Protein AF-A0ABD6B971-F1 (afdb_monomer)

Organism: NCBI:txid1220023

InterPro domains:
  IPR008205 Geranylgeranylglyceryl phosphate synthase/Heptaprenylglyceryl phosphate synthase [PF01884] (30-123)
  IPR038597 GGGP/HepGP synthase superfamily [G3DSA:3.20.20.390] (26-144)
  IPR039074 GGGP/HepGP synthase group I [PTHR40029] (29-134)

Secondary structure (DSSP, 8-state):
-HHHHHHHHHHHHHHHHHHHHHH----PPP--S-EEEE--STTSPPPTTHHHHHTTSSEEEE--SSS--HHHHHHHHHHHTT--S-EEE--SSGGG--HHHHHH-SEE-----TTS-HIIIIIHHHHHHHHIIIIIHHHHHHHH-TTS-HHHHHHHHH-

Foldseek 3Di:
DVVVVVVVVVVVVVVVVVVVVVVPPPADDPDFPFEAEDELPPVGDQDVVNLVVLQPGQAYEYEDDDPQALVSLLVVLVVCVVHPRAYEYEYPALRVDDPNNVVRHPYYDYDADPVDDPCSHPVRVVVNVVCQLPPVQLVVLCVVPVVDDPVVSNVRSND

Nearest PDB structures (foldseek):
  3w00-assembly1_A  TM=8.323E-01  e=2.918E-05  Bacillus subtilis subsp. subtilis str. 168
  8ruw-assembly2_A  TM=7.693E-01  e=1.958E-05  Archaeoglobus fulgidus DSM 4304
  3w02-assembly1_B  TM=8.444E-01  e=3.901E-04  Staphylococcus aureus subsp. aureus Mu3
  8ruw-assembly1_B  TM=7.619E-01  e=1.260E-04  Archaeoglobus fulgidus DSM 4304
  6evs-assembly1_A  TM=5.570E-01  e=4.795E-01  Peribacillus psychrosaccharolyticus

Mean predicted aligned error: 8.99 Å

Structure (mmCIF, N/CA/C/O backbone):
data_AF-A0ABD6B971-F1
#
_entry.id   AF-A0ABD6B971-F1
#
loop_
_atom_site.group_PDB
_atom_site.id
_atom_site.type_symbol
_atom_site.label_atom_id
_atom_site.label_alt_id
_atom_site.label_comp_id
_atom_site.label_asym_id
_atom_site.label_entity_id
_atom_site.label_seq_id
_atom_site.pdbx_PDB_ins_code
_atom_site.Cartn_x
_atom_site.Cartn_y
_atom_site.Cartn_z
_atom_site.occupancy
_atom_site.B_iso_or_equiv
_atom_site.auth_seq_id
_atom_site.auth_comp_id
_atom_site.auth_asym_id
_atom_site.auth_atom_id
_atom_site.pdbx_PDB_model_num
ATOM 1 N N . MET A 1 1 ? -4.760 -20.692 45.580 1.00 53.16 1 MET A N 1
ATOM 2 C CA . MET A 1 1 ? -5.750 -21.409 44.743 1.00 53.16 1 MET A CA 1
ATOM 3 C C . MET A 1 1 ? -6.494 -20.505 43.750 1.00 53.16 1 MET A C 1
ATOM 5 O O . MET A 1 1 ? -6.529 -20.851 42.584 1.00 53.16 1 MET A O 1
ATOM 9 N N . ARG A 1 2 ? -7.037 -19.333 44.134 1.00 51.41 2 ARG A N 1
ATOM 10 C CA . ARG A 1 2 ? -7.815 -18.462 43.212 1.00 51.41 2 ARG A CA 1
ATOM 11 C C . ARG A 1 2 ? -7.014 -17.756 42.097 1.00 51.41 2 ARG A C 1
ATOM 13 O O . ARG A 1 2 ? -7.517 -17.650 40.988 1.00 51.41 2 ARG A O 1
ATOM 20 N N . ARG A 1 3 ? -5.768 -17.330 42.350 1.00 49.31 3 ARG A N 1
ATOM 21 C CA . ARG A 1 3 ? -4.890 -16.717 41.320 1.00 49.31 3 ARG A CA 1
ATOM 22 C C . ARG A 1 3 ? -4.482 -17.687 40.204 1.00 49.31 3 ARG A C 1
ATOM 24 O O . ARG A 1 3 ? -4.264 -17.274 39.076 1.00 49.31 3 ARG A O 1
ATOM 31 N N . ASP A 1 4 ? -4.440 -18.975 40.526 1.00 55.19 4 ASP A N 1
ATOM 32 C CA . ASP A 1 4 ? -3.997 -20.036 39.619 1.00 55.19 4 ASP A CA 1
ATOM 33 C C . ASP A 1 4 ? -5.094 -20.449 38.615 1.00 55.19 4 ASP A C 1
ATOM 35 O O . ASP A 1 4 ? -4.813 -21.018 37.566 1.00 55.19 4 ASP A O 1
ATOM 39 N N . LEU A 1 5 ? -6.358 -20.134 38.926 1.00 55.69 5 LEU A N 1
ATOM 40 C CA . LEU A 1 5 ? -7.499 -20.318 38.025 1.00 55.69 5 LEU A CA 1
ATOM 41 C C . LEU A 1 5 ? -7.638 -19.152 37.039 1.00 55.69 5 LEU A C 1
ATOM 43 O O . LEU A 1 5 ? -7.889 -19.396 35.865 1.00 55.69 5 LEU A O 1
ATOM 47 N N . ALA A 1 6 ? -7.404 -17.912 37.484 1.00 56.78 6 ALA A N 1
ATOM 48 C CA . ALA A 1 6 ? -7.408 -16.735 36.609 1.00 56.78 6 ALA A CA 1
ATOM 49 C C . ALA A 1 6 ? -6.300 -16.820 35.543 1.00 56.78 6 ALA A C 1
ATOM 51 O O . ALA A 1 6 ? -6.583 -16.732 34.354 1.00 56.78 6 ALA A O 1
ATOM 52 N N . ALA A 1 7 ? -5.072 -17.149 35.960 1.00 52.53 7 ALA A N 1
ATOM 53 C CA . ALA A 1 7 ? -3.935 -17.310 35.052 1.00 52.53 7 ALA A CA 1
ATOM 54 C C . ALA A 1 7 ? -4.054 -18.527 34.112 1.00 52.53 7 ALA A C 1
ATOM 56 O O . ALA A 1 7 ? -3.356 -18.608 33.101 1.00 52.53 7 ALA A O 1
ATOM 57 N N . ARG A 1 8 ? -4.886 -19.521 34.456 1.00 55.69 8 ARG A N 1
ATOM 58 C CA . ARG A 1 8 ? -5.242 -20.627 33.551 1.00 55.69 8 ARG A CA 1
ATOM 59 C C . ARG A 1 8 ? -6.346 -20.225 32.574 1.00 55.69 8 ARG A C 1
ATOM 61 O O . ARG A 1 8 ? -6.301 -20.657 31.430 1.00 55.69 8 ARG A O 1
ATOM 68 N N . GLY A 1 9 ? -7.296 -19.398 33.013 1.00 64.62 9 GLY A N 1
ATOM 69 C CA . GLY A 1 9 ? -8.346 -18.831 32.166 1.00 64.62 9 GLY A CA 1
ATOM 70 C C . GLY A 1 9 ? -7.786 -17.914 31.081 1.00 64.62 9 GLY A C 1
ATOM 71 O O . GLY A 1 9 ? -8.108 -18.104 29.915 1.00 64.62 9 GLY A O 1
ATOM 72 N N . GLU A 1 10 ? -6.884 -16.998 31.441 1.00 57.31 10 GLU A N 1
ATOM 73 C CA . GLU A 1 10 ? -6.191 -16.118 30.483 1.00 57.31 10 GLU A CA 1
ATOM 74 C C . GLU A 1 10 ? -5.429 -16.928 29.430 1.00 57.31 10 GLU A C 1
ATOM 76 O O . GLU A 1 10 ? -5.652 -16.757 28.238 1.00 57.31 10 GLU A O 1
ATOM 81 N N . ARG A 1 11 ? -4.645 -17.925 29.859 1.00 60.69 11 ARG A N 1
ATOM 82 C CA . ARG A 1 11 ? -3.909 -18.807 28.938 1.00 60.69 11 ARG A CA 1
ATOM 83 C C . ARG A 1 11 ? -4.809 -19.609 27.999 1.00 60.69 11 ARG A C 1
ATOM 85 O O . ARG A 1 11 ? -4.419 -19.862 26.865 1.00 60.69 11 ARG A O 1
ATOM 92 N N . ALA A 1 12 ? -5.992 -20.022 28.452 1.00 69.31 12 ALA A N 1
ATOM 93 C CA . ALA A 1 12 ? -6.951 -20.730 27.606 1.00 69.31 12 ALA A CA 1
ATOM 94 C C . ALA A 1 12 ? -7.586 -19.800 26.560 1.00 69.31 12 ALA A C 1
ATOM 96 O O . ALA A 1 12 ? -7.785 -20.212 25.420 1.00 69.31 12 ALA A O 1
ATOM 97 N N . VAL A 1 13 ? -7.867 -18.547 26.930 1.00 71.38 13 VAL A N 1
ATOM 98 C CA . VAL A 1 13 ? -8.380 -17.524 26.009 1.00 71.38 13 VAL A CA 1
ATOM 99 C C . VAL A 1 13 ? -7.318 -17.132 24.988 1.00 71.38 13 VAL A C 1
ATOM 101 O O . VAL A 1 13 ? -7.625 -17.072 23.801 1.00 71.38 13 VAL A O 1
ATOM 104 N N . ASP A 1 14 ? -6.074 -16.933 25.415 1.00 58.78 14 ASP A N 1
ATOM 105 C CA . ASP A 1 14 ? -4.969 -16.611 24.514 1.00 58.78 14 ASP A CA 1
ATOM 106 C C . ASP A 1 14 ? -4.679 -17.763 23.556 1.00 58.78 14 ASP A C 1
ATOM 108 O O . ASP A 1 14 ? -4.523 -17.529 22.363 1.00 58.78 14 ASP A O 1
ATOM 112 N N . ALA A 1 15 ? -4.708 -19.010 24.036 1.00 63.47 15 ALA A N 1
ATOM 113 C CA . ALA A 1 15 ? -4.585 -20.189 23.183 1.00 63.47 15 ALA A CA 1
ATOM 114 C C . ALA A 1 15 ? -5.751 -20.308 22.189 1.00 63.47 15 ALA A C 1
ATOM 116 O O . ALA A 1 15 ? -5.522 -20.593 21.019 1.00 63.47 15 ALA A O 1
ATOM 117 N N . ALA A 1 16 ? -6.990 -20.049 22.616 1.00 70.19 16 ALA A N 1
ATOM 118 C CA . ALA A 1 16 ? -8.146 -20.048 21.721 1.00 70.19 16 ALA A CA 1
ATOM 119 C C . ALA A 1 16 ? -8.065 -18.926 20.675 1.00 70.19 16 ALA A C 1
ATOM 121 O O . ALA A 1 16 ? -8.402 -19.150 19.517 1.00 70.19 16 ALA A O 1
ATOM 122 N N . ARG A 1 17 ? -7.574 -17.739 21.052 1.00 63.72 17 ARG A N 1
ATOM 123 C CA . ARG A 1 17 ? -7.331 -16.617 20.133 1.00 63.72 17 ARG A CA 1
ATOM 124 C C . ARG A 1 17 ? -6.205 -16.917 19.154 1.00 63.72 17 ARG A C 1
ATOM 126 O O . ARG A 1 17 ? -6.362 -16.625 17.978 1.00 63.72 17 ARG A O 1
ATOM 133 N N . LEU A 1 18 ? -5.107 -17.516 19.611 1.00 57.44 18 LEU A N 1
ATOM 134 C CA . LEU A 1 18 ? -4.000 -17.956 18.759 1.00 57.44 18 LEU A CA 1
ATOM 135 C C . LEU A 1 18 ? -4.462 -19.018 17.765 1.00 57.44 18 LEU A C 1
ATOM 137 O O . LEU A 1 18 ? -4.171 -18.889 16.586 1.00 57.44 18 LEU A O 1
ATOM 141 N N . LEU A 1 19 ? -5.231 -20.009 18.223 1.00 58.34 19 LEU A N 1
ATOM 142 C CA . LEU A 1 19 ? -5.785 -21.058 17.367 1.00 58.34 19 LEU A CA 1
ATOM 143 C C . LEU A 1 19 ? -6.830 -20.518 16.386 1.00 58.34 19 LEU A C 1
ATOM 145 O O . LEU A 1 19 ? -6.860 -20.946 15.237 1.00 58.34 19 LEU A O 1
ATOM 149 N N . ALA A 1 20 ? -7.663 -19.562 16.805 1.00 62.22 20 ALA A N 1
ATOM 150 C CA . ALA A 1 20 ? -8.589 -18.873 15.911 1.00 62.22 20 ALA A CA 1
ATOM 151 C C . ALA A 1 20 ? -7.832 -18.045 14.863 1.00 62.22 20 ALA A C 1
ATOM 153 O O . ALA A 1 20 ? -8.157 -18.139 13.688 1.00 62.22 20 ALA A O 1
ATOM 154 N N . ARG A 1 21 ? -6.791 -17.303 15.266 1.00 56.84 21 ARG A N 1
ATOM 155 C CA . ARG A 1 21 ? -5.919 -16.532 14.364 1.00 56.84 21 ARG A CA 1
ATOM 156 C C . ARG A 1 21 ? -5.120 -17.425 13.413 1.00 56.84 21 ARG A C 1
ATOM 158 O O . ARG A 1 21 ? -4.960 -17.058 12.266 1.00 56.84 21 ARG A O 1
ATOM 165 N N . SER A 1 22 ? -4.655 -18.596 13.852 1.00 53.44 22 SER A N 1
ATOM 166 C CA . SER A 1 22 ? -3.896 -19.527 13.006 1.00 53.44 22 SER A CA 1
ATOM 167 C C . SER A 1 22 ? -4.778 -20.375 12.086 1.00 53.44 22 SER A C 1
ATOM 169 O O . SER A 1 22 ? -4.313 -20.842 11.057 1.00 53.44 22 SER A O 1
ATOM 171 N N . ALA A 1 23 ? -6.036 -20.630 12.463 1.00 53.34 23 ALA A N 1
ATOM 172 C CA . ALA A 1 23 ? -7.023 -21.265 11.583 1.00 53.34 23 ALA A CA 1
ATOM 173 C C . ALA A 1 23 ? -7.635 -20.265 10.583 1.00 53.34 23 ALA A C 1
ATOM 175 O O . ALA A 1 23 ? -8.1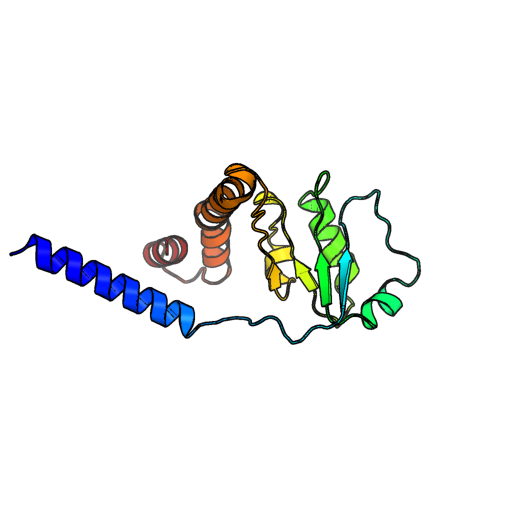54 -20.672 9.547 1.00 53.34 23 ALA A O 1
ATOM 176 N N . LEU A 1 24 ? -7.560 -18.972 10.903 1.00 52.72 24 LEU A N 1
ATOM 177 C CA . LEU A 1 24 ? -7.816 -17.827 10.035 1.00 52.72 24 LEU A CA 1
ATOM 178 C C . LEU A 1 24 ? -6.484 -17.300 9.481 1.00 52.72 24 LEU A C 1
ATOM 180 O O . LEU A 1 24 ? -6.188 -16.116 9.609 1.00 52.72 24 LEU A O 1
ATOM 184 N N . ASP A 1 25 ? -5.658 -18.165 8.897 1.00 51.03 25 ASP A N 1
ATOM 185 C CA . ASP A 1 25 ? -4.604 -17.693 7.997 1.00 51.03 25 ASP A CA 1
ATOM 186 C C . ASP A 1 25 ? -5.310 -17.030 6.799 1.00 51.03 25 ASP A C 1
ATOM 188 O O . ASP A 1 25 ? -5.788 -17.708 5.889 1.00 51.03 25 ASP A O 1
ATOM 192 N N . THR A 1 26 ? -5.598 -15.727 6.907 1.00 60.03 26 THR A N 1
ATOM 193 C CA . THR A 1 26 ? -6.678 -15.112 6.118 1.00 60.03 26 THR A CA 1
ATOM 194 C C . THR A 1 26 ? -6.273 -14.725 4.706 1.00 60.03 26 THR A C 1
ATOM 196 O O . THR A 1 26 ? -7.166 -14.390 3.932 1.00 60.03 26 THR A O 1
ATOM 199 N N . ASN A 1 27 ? -4.981 -14.731 4.360 1.00 59.91 27 ASN A N 1
ATOM 200 C CA . ASN A 1 27 ? -4.546 -14.424 2.997 1.00 59.91 27 ASN A CA 1
ATOM 201 C C . ASN A 1 27 ? -3.079 -14.844 2.753 1.00 59.91 27 ASN A C 1
ATOM 203 O O . ASN A 1 27 ? -2.183 -14.002 2.852 1.00 59.91 27 ASN A O 1
ATOM 207 N N . PRO A 1 28 ? -2.789 -16.136 2.500 1.00 72.75 28 PRO A N 1
ATOM 208 C CA . PRO A 1 28 ? -1.428 -16.550 2.180 1.00 72.75 28 PRO A CA 1
ATOM 209 C C . PRO A 1 28 ? -0.978 -15.878 0.879 1.00 72.75 28 PRO A C 1
ATOM 211 O O . PRO A 1 28 ? -1.726 -15.845 -0.099 1.00 72.75 28 PRO A O 1
ATOM 214 N N . VAL A 1 29 ? 0.254 -15.362 0.866 1.00 79.19 29 VAL A N 1
ATOM 215 C CA . VAL A 1 29 ? 0.881 -14.884 -0.372 1.00 79.19 29 VAL A CA 1
ATOM 216 C C . VAL A 1 29 ? 0.949 -16.074 -1.340 1.00 79.19 29 VAL A C 1
ATOM 218 O O . VAL A 1 29 ? 1.472 -17.122 -0.945 1.00 79.19 29 VAL A O 1
ATOM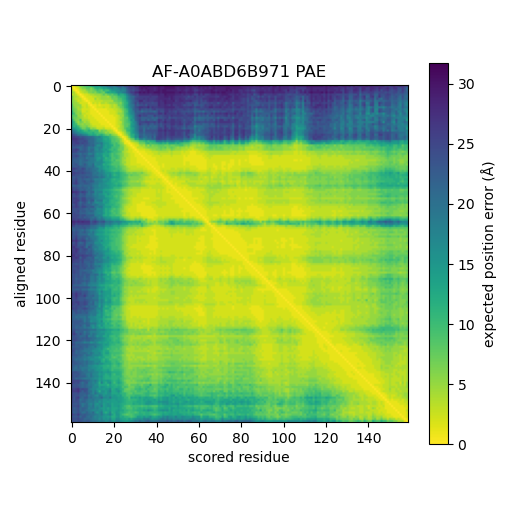 221 N N . PRO A 1 30 ? 0.403 -15.965 -2.565 1.00 84.88 30 PRO A N 1
ATOM 222 C CA . PRO A 1 30 ? 0.535 -17.018 -3.564 1.00 84.88 30 PRO A CA 1
ATOM 223 C C . PRO A 1 30 ? 2.003 -17.267 -3.929 1.00 84.88 30 PRO A C 1
ATOM 225 O O . PRO A 1 30 ? 2.873 -16.438 -3.665 1.00 84.88 30 PRO A O 1
ATOM 228 N N . ASP A 1 31 ? 2.281 -18.391 -4.586 1.00 91.12 31 ASP A N 1
ATOM 229 C CA . ASP A 1 31 ? 3.609 -18.636 -5.148 1.00 91.12 31 ASP A CA 1
ATOM 230 C C . ASP A 1 31 ? 3.885 -17.604 -6.258 1.00 91.12 31 ASP A C 1
ATOM 232 O O . ASP A 1 31 ? 3.309 -17.677 -7.345 1.00 91.12 31 ASP A O 1
ATOM 236 N N . TRP A 1 32 ? 4.729 -16.617 -5.953 1.00 94.50 32 TRP A N 1
ATOM 237 C CA . TRP A 1 32 ? 5.155 -15.549 -6.859 1.00 94.50 32 TRP A CA 1
ATOM 238 C C . TRP A 1 32 ? 6.645 -15.673 -7.159 1.00 94.50 32 TRP A C 1
ATOM 240 O O . TRP A 1 32 ? 7.461 -15.772 -6.240 1.00 94.50 32 TRP A O 1
ATOM 250 N N . ASP A 1 33 ? 7.002 -15.595 -8.438 1.00 96.81 33 ASP A N 1
ATOM 251 C CA . ASP A 1 33 ? 8.388 -15.593 -8.905 1.00 96.81 33 ASP A CA 1
ATOM 252 C C . ASP A 1 33 ? 8.906 -14.159 -9.107 1.00 96.81 33 ASP A C 1
ATOM 254 O O . ASP A 1 33 ? 10.100 -13.888 -8.942 1.00 96.81 33 ASP A O 1
ATOM 258 N N . HIS A 1 34 ? 8.018 -13.221 -9.455 1.00 96.75 34 HIS A N 1
ATOM 259 C CA . HIS A 1 34 ? 8.371 -11.839 -9.749 1.00 96.75 34 HIS A CA 1
ATOM 260 C C . HIS A 1 34 ? 7.334 -10.833 -9.231 1.00 96.75 34 HIS A C 1
ATOM 262 O O . HIS A 1 34 ? 6.177 -10.804 -9.656 1.00 96.75 34 HIS A O 1
ATOM 268 N N . VAL A 1 35 ? 7.795 -9.922 -8.369 1.00 97.00 35 VAL A N 1
ATOM 269 C CA . VAL A 1 35 ? 7.012 -8.787 -7.865 1.00 97.00 35 VAL A CA 1
ATOM 270 C C . VAL A 1 35 ? 7.649 -7.487 -8.334 1.00 97.00 35 VAL A C 1
ATOM 272 O O . VAL A 1 35 ? 8.829 -7.234 -8.081 1.00 97.00 35 VAL A O 1
ATOM 275 N N . THR A 1 36 ? 6.862 -6.630 -8.980 1.00 97.06 36 THR A N 1
ATOM 276 C CA . THR A 1 36 ? 7.328 -5.299 -9.382 1.00 97.06 36 THR A CA 1
ATOM 277 C C . THR A 1 36 ? 6.977 -4.278 -8.312 1.00 97.06 36 THR A C 1
ATOM 279 O O . THR A 1 36 ? 5.811 -4.120 -7.966 1.00 97.06 36 THR A O 1
ATOM 282 N N . LYS A 1 37 ? 7.970 -3.543 -7.802 1.00 96.19 37 LYS A N 1
ATOM 283 C CA . LYS A 1 37 ? 7.734 -2.464 -6.836 1.00 96.19 37 LYS A CA 1
ATOM 284 C C . LYS A 1 37 ? 7.504 -1.126 -7.541 1.00 96.19 37 LYS A C 1
ATOM 286 O O . LYS A 1 37 ? 8.328 -0.699 -8.350 1.00 96.19 37 LYS A O 1
ATOM 291 N N . VAL A 1 38 ? 6.397 -0.471 -7.210 1.00 96.06 38 VAL A N 1
ATOM 292 C CA . VAL A 1 38 ? 6.039 0.885 -7.625 1.00 96.06 38 VAL A CA 1
ATOM 293 C C . VAL A 1 38 ? 6.206 1.808 -6.428 1.00 96.06 38 VAL A C 1
ATOM 295 O O . VAL A 1 38 ? 5.586 1.625 -5.384 1.00 96.06 38 VAL A O 1
ATOM 298 N N . ASP A 1 39 ? 7.060 2.806 -6.595 1.00 95.38 39 ASP A N 1
ATOM 299 C CA . ASP A 1 39 ? 7.300 3.830 -5.588 1.00 95.38 39 ASP A CA 1
ATOM 300 C C . ASP A 1 39 ? 6.352 5.014 -5.853 1.00 95.38 39 ASP A C 1
ATOM 302 O O . ASP A 1 39 ? 6.372 5.547 -6.968 1.00 95.38 39 ASP A O 1
ATOM 306 N N . PRO A 1 40 ? 5.498 5.409 -4.891 1.00 94.31 40 PRO A N 1
ATOM 307 C CA . PRO A 1 40 ? 4.549 6.507 -5.070 1.00 94.31 40 PRO A CA 1
ATOM 308 C C . PRO A 1 40 ? 5.216 7.895 -5.070 1.00 94.31 40 PRO A C 1
ATOM 310 O O . PRO A 1 40 ? 4.560 8.889 -5.385 1.00 94.31 40 PRO A O 1
ATOM 313 N N . GLU A 1 41 ? 6.510 8.000 -4.744 1.00 92.94 41 GLU A N 1
ATOM 314 C CA . GLU A 1 41 ? 7.252 9.259 -4.822 1.00 92.94 41 GLU A CA 1
ATOM 315 C C . GLU A 1 41 ? 7.163 9.873 -6.235 1.00 92.94 41 GLU A C 1
ATOM 317 O O . GLU A 1 41 ? 7.483 9.244 -7.244 1.00 92.94 41 GLU A O 1
ATOM 322 N N . GLY A 1 42 ? 6.816 11.162 -6.332 1.00 84.56 42 GLY A N 1
ATOM 323 C CA . GLY A 1 42 ? 6.577 11.825 -7.625 1.00 84.56 42 GLY A CA 1
ATOM 324 C C . GLY A 1 42 ? 7.799 11.894 -8.557 1.00 84.56 42 GLY A C 1
ATOM 325 O O . GLY A 1 42 ? 7.656 12.062 -9.774 1.00 84.56 42 GLY A O 1
ATOM 326 N N . ALA A 1 43 ? 9.013 11.749 -8.017 1.00 88.00 43 ALA A N 1
ATOM 327 C CA . ALA A 1 43 ? 10.240 11.643 -8.804 1.00 88.00 43 ALA A CA 1
ATOM 328 C C . A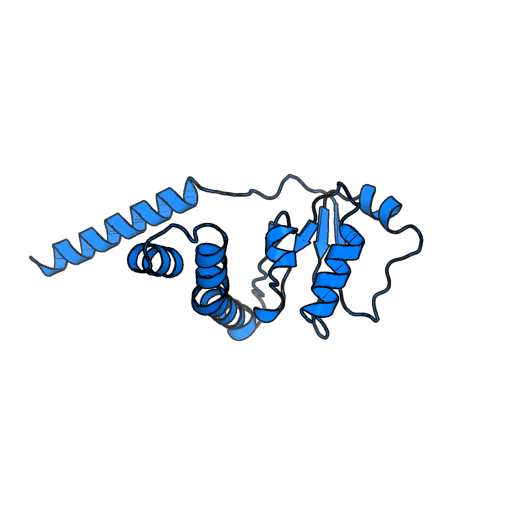LA A 1 43 ? 10.355 10.298 -9.551 1.00 88.00 43 ALA A C 1
ATOM 330 O O . ALA A 1 43 ? 11.070 10.204 -10.556 1.00 88.00 43 ALA A O 1
ATOM 331 N N . LYS A 1 44 ? 9.646 9.263 -9.090 1.00 89.12 44 LYS A N 1
ATOM 332 C CA . LYS A 1 44 ? 9.662 7.900 -9.624 1.00 89.12 44 LYS A CA 1
ATOM 333 C C . LYS A 1 44 ? 8.531 7.736 -10.631 1.00 89.12 44 LYS A C 1
ATOM 335 O O . LYS A 1 44 ? 7.408 7.362 -10.324 1.00 89.12 44 LYS A O 1
ATOM 340 N N . LYS A 1 45 ? 8.832 8.054 -11.886 1.00 89.75 45 LYS A N 1
ATOM 341 C CA . LYS A 1 45 ? 7.847 7.961 -12.967 1.00 89.75 45 LYS A CA 1
ATOM 342 C C . LYS A 1 45 ? 7.734 6.534 -13.479 1.00 89.75 45 LYS A C 1
ATOM 344 O O . LYS A 1 45 ? 8.745 5.904 -13.789 1.00 89.75 45 LYS A O 1
ATOM 349 N N . LEU A 1 46 ? 6.501 6.080 -13.670 1.00 90.50 46 LEU A N 1
ATOM 350 C CA . LEU A 1 46 ? 6.231 4.871 -14.435 1.00 90.50 46 LEU A CA 1
ATOM 351 C C . LEU A 1 46 ? 6.567 5.091 -15.920 1.00 90.50 46 LEU A C 1
ATOM 353 O O . LEU A 1 46 ? 6.373 6.194 -16.448 1.00 90.50 46 LEU A O 1
ATOM 357 N N . PRO A 1 47 ? 7.084 4.063 -16.613 1.00 90.56 47 PRO A N 1
ATOM 358 C CA . PRO A 1 47 ? 7.365 4.155 -18.036 1.00 90.56 47 PRO A CA 1
ATOM 359 C C . PRO A 1 47 ? 6.077 4.325 -18.850 1.00 90.56 47 PRO A C 1
ATOM 361 O O . PRO A 1 47 ? 4.966 4.029 -18.404 1.00 90.56 47 PRO A O 1
ATOM 364 N N . LEU A 1 48 ? 6.229 4.758 -20.103 1.00 91.25 48 LEU A N 1
ATOM 365 C CA . LEU A 1 48 ? 5.127 4.678 -21.057 1.00 91.25 48 LEU A CA 1
ATOM 366 C C . LEU A 1 48 ? 4.680 3.220 -21.204 1.00 91.25 48 LEU A C 1
ATOM 368 O O . LEU A 1 48 ? 5.505 2.307 -21.234 1.00 91.25 48 LEU A O 1
ATOM 372 N N . LEU A 1 49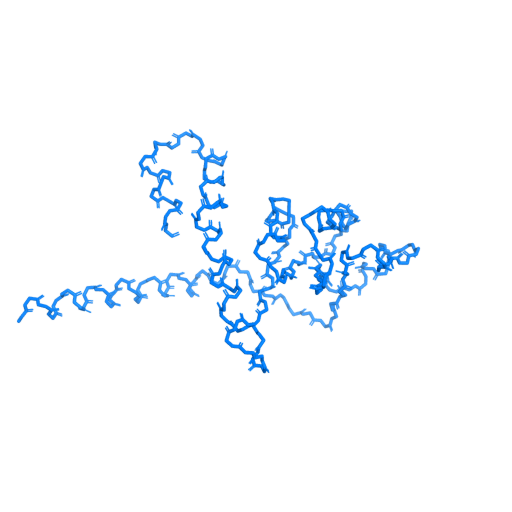 ? 3.366 3.026 -21.323 1.00 92.44 49 LEU A N 1
ATOM 373 C CA . LEU A 1 49 ? 2.742 1.706 -21.411 1.00 92.44 49 LEU A CA 1
ATOM 374 C C . LEU A 1 49 ? 3.027 0.803 -20.198 1.00 92.44 49 LEU A C 1
ATOM 376 O O . LEU A 1 49 ? 2.929 -0.412 -20.340 1.00 92.44 49 LEU A O 1
ATOM 380 N N . TYR A 1 50 ? 3.326 1.366 -19.014 1.00 94.25 50 TYR A N 1
ATOM 381 C CA . TYR A 1 50 ? 3.494 0.597 -17.770 1.00 94.25 50 TYR A CA 1
ATOM 382 C C . TYR A 1 50 ? 2.442 -0.507 -17.557 1.00 94.25 50 TYR A C 1
ATOM 384 O O . TYR A 1 50 ? 2.856 -1.568 -17.101 1.00 94.25 50 TYR A O 1
ATOM 392 N N . PRO A 1 51 ? 1.149 -0.367 -17.942 1.00 94.31 51 PRO A N 1
ATOM 393 C CA . PRO A 1 51 ? 0.194 -1.447 -17.728 1.00 94.31 51 PRO A CA 1
ATOM 394 C C . PRO A 1 51 ? 0.547 -2.738 -18.468 1.00 94.31 51 PRO A C 1
ATOM 396 O O . PRO A 1 51 ? 0.291 -3.815 -17.952 1.00 94.31 51 PRO A O 1
ATOM 399 N N . LEU A 1 52 ? 1.171 -2.644 -19.650 1.00 94.56 52 LEU A N 1
ATOM 400 C CA . LEU A 1 52 ? 1.605 -3.823 -20.407 1.00 94.56 52 LEU A CA 1
ATOM 401 C C . LEU A 1 52 ? 2.773 -4.533 -19.723 1.00 94.56 52 LEU A C 1
ATOM 403 O O . LEU A 1 52 ? 2.847 -5.750 -19.755 1.00 94.56 52 LEU A O 1
ATOM 407 N N . TRP A 1 53 ? 3.676 -3.777 -19.098 1.00 93.38 53 TRP A N 1
ATOM 408 C CA . TRP 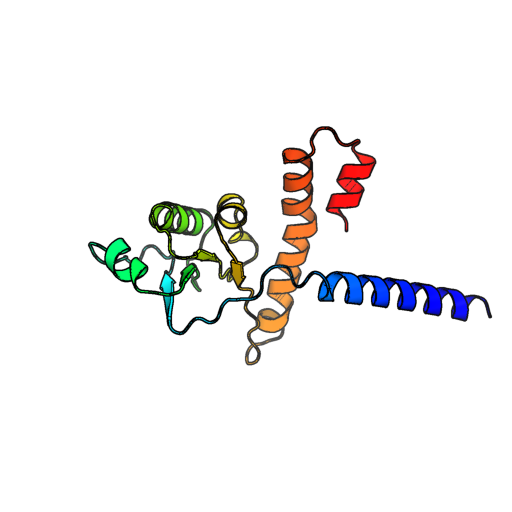A 1 53 ? 4.818 -4.343 -18.381 1.00 93.38 53 TRP A CA 1
ATOM 409 C C . TRP A 1 53 ? 4.391 -4.961 -17.048 1.00 93.38 53 TRP A C 1
ATOM 411 O O . TRP A 1 53 ? 4.848 -6.041 -16.696 1.00 93.38 53 TRP A O 1
ATOM 421 N N . LEU A 1 54 ? 3.490 -4.293 -16.321 1.00 96.19 54 LEU A N 1
ATOM 422 C CA . LEU A 1 54 ? 2.966 -4.780 -15.043 1.00 96.19 54 LEU A CA 1
ATOM 423 C C . LEU A 1 54 ? 1.960 -5.932 -15.205 1.00 96.19 54 LEU A C 1
ATOM 425 O O . LEU A 1 54 ? 1.658 -6.617 -14.236 1.00 96.19 54 LEU A O 1
ATOM 429 N N . ALA A 1 55 ? 1.451 -6.189 -16.409 1.00 93.62 55 ALA A N 1
ATOM 430 C CA . ALA A 1 55 ? 0.658 -7.390 -16.673 1.00 93.62 55 ALA A CA 1
ATOM 431 C C . ALA A 1 55 ? 1.504 -8.680 -16.667 1.00 93.62 55 ALA A C 1
ATOM 433 O O . ALA A 1 55 ? 0.950 -9.763 -16.521 1.00 93.62 55 ALA A O 1
ATOM 434 N N . GLU A 1 56 ? 2.830 -8.569 -16.804 1.00 95.25 56 GLU A N 1
ATOM 435 C CA . GLU A 1 56 ? 3.757 -9.709 -16.868 1.00 95.25 56 GLU A CA 1
ATOM 436 C C . GLU A 1 56 ? 4.389 -10.053 -15.504 1.00 95.25 56 GLU A C 1
ATOM 438 O O . GLU A 1 56 ? 5.267 -10.909 -15.428 1.00 95.25 56 GLU A O 1
ATOM 443 N N . THR A 1 57 ? 3.997 -9.362 -14.428 1.00 96.88 57 THR A N 1
ATOM 444 C CA . THR A 1 57 ? 4.462 -9.643 -13.059 1.00 96.88 57 THR A CA 1
ATOM 445 C C . THR A 1 57 ? 3.383 -10.389 -12.281 1.00 96.88 57 THR A C 1
ATOM 447 O O . THR A 1 57 ? 2.199 -10.189 -12.537 1.00 96.88 57 THR A O 1
ATOM 450 N N . ASP A 1 58 ? 3.775 -11.195 -11.293 1.00 97.12 58 ASP A N 1
ATOM 451 C CA . ASP A 1 58 ? 2.813 -11.951 -10.480 1.00 97.12 58 ASP A CA 1
ATOM 452 C C . ASP A 1 58 ? 2.057 -11.059 -9.486 1.00 97.12 58 ASP A C 1
ATOM 454 O O . ASP A 1 58 ? 0.901 -11.321 -9.158 1.00 97.12 58 ASP A O 1
ATOM 458 N N . ALA A 1 59 ? 2.708 -9.986 -9.026 1.00 97.12 59 ALA A N 1
ATOM 459 C CA . ALA A 1 59 ? 2.107 -8.939 -8.211 1.00 97.12 59 ALA A CA 1
ATOM 460 C C . ALA A 1 59 ? 2.842 -7.603 -8.356 1.00 97.12 59 ALA A C 1
ATOM 462 O O . ALA A 1 59 ? 4.021 -7.539 -8.724 1.00 97.12 59 ALA A O 1
ATOM 463 N N . VAL A 1 60 ? 2.150 -6.525 -8.005 1.00 97.44 60 VAL A N 1
ATOM 464 C CA . VAL A 1 60 ? 2.712 -5.183 -7.875 1.00 97.44 60 VAL A CA 1
ATOM 465 C C . VAL A 1 60 ? 2.735 -4.803 -6.398 1.00 97.44 60 VAL A C 1
ATOM 467 O O . VAL A 1 60 ? 1.704 -4.868 -5.744 1.00 97.44 60 VAL A O 1
ATOM 470 N N . SER A 1 61 ? 3.881 -4.385 -5.861 1.00 96.88 61 SER A N 1
ATOM 471 C CA . SER A 1 61 ? 3.967 -3.810 -4.509 1.00 96.88 61 SER A CA 1
ATOM 472 C C . SER A 1 61 ? 4.038 -2.290 -4.600 1.00 96.88 61 SER A C 1
ATOM 474 O O . SER A 1 61 ? 4.945 -1.759 -5.236 1.00 96.88 61 SER A O 1
ATOM 476 N N . VAL A 1 62 ? 3.106 -1.579 -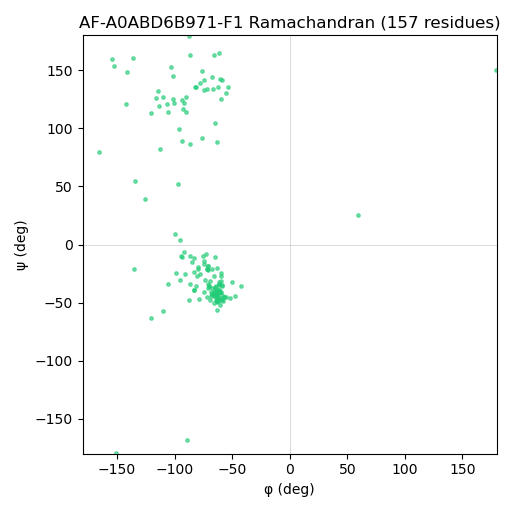3.973 1.00 97.00 62 VAL A N 1
ATOM 477 C CA . VAL A 1 62 ? 3.136 -0.120 -3.830 1.00 97.00 62 VAL A CA 1
ATOM 478 C C . VAL A 1 62 ? 3.812 0.217 -2.512 1.00 97.00 62 VAL A C 1
ATOM 480 O O . VAL A 1 62 ? 3.293 -0.119 -1.454 1.00 97.00 62 VAL A O 1
ATOM 483 N N . GLY A 1 63 ? 4.954 0.893 -2.556 1.00 94.31 63 GLY A N 1
ATOM 484 C CA . GLY A 1 63 ? 5.662 1.294 -1.346 1.00 94.31 63 GLY A CA 1
ATOM 485 C C . GLY A 1 63 ? 6.950 2.046 -1.643 1.00 94.31 63 GLY A C 1
ATOM 486 O O . GLY A 1 63 ? 7.619 1.800 -2.647 1.00 94.31 63 GLY A O 1
ATOM 487 N N . GLY A 1 64 ? 7.319 2.945 -0.740 1.00 88.81 64 GLY A N 1
ATOM 488 C CA . GLY A 1 64 ? 8.498 3.804 -0.847 1.00 88.81 64 GLY A CA 1
ATOM 489 C C . GLY A 1 64 ? 9.041 4.164 0.533 1.00 88.81 64 GLY A C 1
ATOM 490 O O . GLY A 1 64 ? 8.515 3.718 1.555 1.00 88.81 64 GLY A O 1
ATOM 491 N N . SER A 1 65 ? 10.113 4.953 0.578 1.00 77.12 65 SER A N 1
ATOM 492 C CA . SER A 1 65 ? 10.832 5.226 1.830 1.00 77.12 65 SER A CA 1
ATOM 493 C C . SER A 1 65 ? 10.679 6.651 2.363 1.00 77.12 65 SER A C 1
ATOM 495 O O . SER A 1 65 ? 10.269 6.804 3.506 1.00 77.12 65 SER A O 1
ATOM 497 N N . ALA A 1 66 ? 11.036 7.686 1.596 1.00 77.56 66 ALA A N 1
ATOM 498 C CA . ALA A 1 66 ? 11.279 9.019 2.167 1.00 77.56 66 ALA A CA 1
ATOM 499 C C . ALA A 1 66 ? 10.186 10.067 1.902 1.00 77.56 66 ALA A C 1
ATOM 501 O O . ALA A 1 66 ? 9.965 10.921 2.753 1.00 77.56 66 ALA A O 1
ATOM 502 N N . ASP A 1 67 ? 9.531 10.022 0.741 1.00 88.56 67 ASP A N 1
ATOM 503 C CA . ASP A 1 67 ? 8.550 11.036 0.316 1.00 88.56 67 ASP A CA 1
ATOM 504 C C . ASP A 1 67 ? 7.212 10.380 -0.054 1.00 88.56 67 ASP A C 1
ATOM 506 O O . ASP A 1 67 ? 6.555 10.720 -1.038 1.00 88.56 67 ASP A O 1
ATOM 510 N N . VAL A 1 68 ? 6.832 9.364 0.724 1.00 92.12 68 VAL A N 1
ATOM 511 C CA . VAL A 1 68 ? 5.514 8.733 0.633 1.00 92.12 68 VAL A CA 1
ATOM 512 C C . VAL A 1 68 ? 4.529 9.576 1.433 1.00 92.12 68 VAL A C 1
ATOM 514 O O . VAL A 1 68 ? 4.827 10.042 2.527 1.00 92.12 68 VAL A O 1
ATOM 517 N N . THR A 1 69 ? 3.360 9.813 0.857 1.00 93.38 69 THR A N 1
ATOM 518 C CA . THR A 1 69 ? 2.2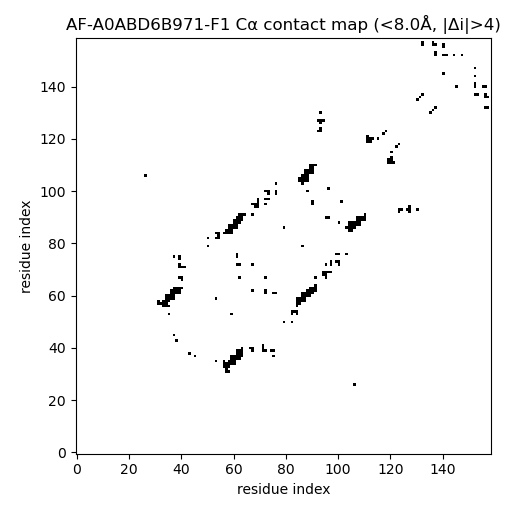68 10.560 1.478 1.00 93.38 69 THR A CA 1
ATOM 519 C C . THR A 1 69 ? 0.954 9.828 1.210 1.00 93.38 69 THR A C 1
ATOM 521 O O . THR A 1 69 ? 0.870 9.065 0.242 1.00 93.38 69 THR A O 1
ATOM 524 N N . PRO A 1 70 ? -0.112 10.086 1.986 1.00 92.38 70 PRO A N 1
ATOM 525 C CA . PRO A 1 70 ? -1.438 9.551 1.676 1.00 92.38 70 PRO A CA 1
ATOM 526 C C . PRO A 1 70 ? -1.862 9.853 0.230 1.00 92.38 70 PRO A C 1
ATOM 528 O O . PRO A 1 70 ? -2.250 8.961 -0.515 1.00 92.38 70 PRO A O 1
ATOM 531 N N . ALA A 1 71 ? -1.675 11.104 -0.205 1.00 94.25 71 ALA A N 1
ATOM 532 C CA . ALA A 1 71 ? -2.113 11.569 -1.518 1.00 94.25 71 ALA A CA 1
ATOM 533 C C . ALA A 1 71 ? -1.365 10.899 -2.682 1.00 94.25 71 ALA A C 1
ATOM 535 O O . ALA A 1 71 ? -1.975 10.568 -3.697 1.00 94.25 71 ALA A O 1
ATOM 536 N N . ASN A 1 72 ? -0.046 10.705 -2.567 1.00 94.75 72 ASN A N 1
ATOM 537 C CA . ASN A 1 72 ? 0.702 10.037 -3.634 1.00 94.75 72 ASN A CA 1
ATOM 538 C C . ASN A 1 72 ? 0.530 8.511 -3.612 1.00 94.75 72 ASN A C 1
ATOM 540 O O . ASN A 1 72 ? 0.597 7.884 -4.668 1.00 94.75 72 ASN A O 1
ATOM 544 N N . THR A 1 73 ? 0.212 7.935 -2.451 1.00 95.00 73 THR A N 1
ATOM 545 C CA . THR A 1 73 ? -0.178 6.528 -2.322 1.00 95.00 73 THR A CA 1
ATOM 546 C C . THR A 1 73 ? -1.505 6.286 -3.039 1.00 95.00 73 THR A C 1
ATOM 548 O O . THR A 1 73 ? -1.579 5.421 -3.906 1.00 95.00 73 THR A O 1
ATOM 551 N N . GLU A 1 74 ? -2.526 7.103 -2.766 1.00 95.25 74 GLU A N 1
ATOM 552 C CA . GLU A 1 74 ? -3.824 7.054 -3.457 1.00 95.25 74 GLU A CA 1
ATOM 553 C C . GLU A 1 74 ? -3.670 7.232 -4.971 1.00 95.25 74 GLU A C 1
ATOM 555 O O . GLU A 1 74 ? -4.177 6.423 -5.747 1.00 95.25 74 GLU A O 1
ATOM 560 N N . ALA A 1 75 ? -2.862 8.206 -5.406 1.00 94.94 75 ALA A N 1
ATOM 561 C CA . ALA A 1 75 ? -2.577 8.408 -6.825 1.00 94.94 75 ALA A CA 1
ATOM 562 C C . ALA A 1 75 ? -1.890 7.194 -7.483 1.00 94.94 75 ALA A C 1
ATOM 564 O O . ALA A 1 75 ? -2.142 6.902 -8.654 1.00 94.94 75 ALA A O 1
ATOM 565 N N . ALA A 1 76 ? -1.025 6.476 -6.758 1.00 95.25 76 ALA A N 1
ATOM 566 C CA . ALA A 1 76 ? -0.425 5.240 -7.251 1.00 95.25 76 ALA A CA 1
ATOM 567 C C . ALA A 1 76 ? -1.474 4.124 -7.391 1.00 95.25 76 ALA A C 1
ATOM 569 O O . ALA A 1 76 ? -1.499 3.449 -8.419 1.00 95.25 76 ALA A O 1
ATOM 570 N N . PHE A 1 77 ? -2.379 3.968 -6.421 1.00 95.88 77 PHE A N 1
ATOM 571 C CA . PHE A 1 77 ? -3.489 3.015 -6.520 1.00 95.88 77 PHE A CA 1
ATOM 572 C C . PHE A 1 77 ? -4.444 3.346 -7.674 1.00 95.88 77 PHE A C 1
ATOM 574 O O . PHE A 1 77 ? -4.818 2.445 -8.422 1.00 95.88 77 PHE A O 1
ATOM 581 N N . ASP A 1 78 ? -4.771 4.622 -7.893 1.00 95.00 78 ASP A N 1
ATOM 582 C CA . ASP A 1 78 ? -5.591 5.067 -9.028 1.00 95.00 78 ASP A CA 1
ATOM 583 C C . ASP A 1 78 ? -4.963 4.707 -10.380 1.00 95.00 78 ASP A C 1
ATOM 585 O O . ASP A 1 78 ? -5.655 4.276 -11.305 1.00 95.00 78 ASP A O 1
ATOM 589 N N . LEU A 1 79 ? -3.641 4.863 -10.504 1.00 93.94 79 LEU A N 1
ATOM 590 C CA . LEU A 1 79 ? -2.910 4.466 -11.708 1.00 93.94 79 LEU A CA 1
ATOM 591 C C . LEU A 1 79 ? -2.990 2.952 -11.937 1.00 93.94 79 LEU A C 1
ATOM 593 O O . LEU A 1 79 ? -3.130 2.506 -13.074 1.00 93.94 79 LEU A O 1
ATOM 597 N N . LEU A 1 80 ? -2.919 2.154 -10.874 1.00 94.56 80 LEU A N 1
ATOM 598 C CA . LEU A 1 80 ? -2.900 0.694 -10.963 1.00 94.56 80 LEU A CA 1
ATOM 599 C C . LEU A 1 80 ? -4.296 0.061 -11.054 1.00 94.56 80 LEU A C 1
ATOM 601 O O . LEU A 1 80 ? -4.397 -1.089 -11.471 1.00 94.56 80 LEU A O 1
ATOM 605 N N . ALA A 1 81 ? -5.365 0.801 -10.750 1.00 93.31 81 ALA A N 1
ATOM 606 C CA . ALA A 1 81 ? -6.746 0.311 -10.744 1.00 93.31 81 ALA A CA 1
ATOM 607 C C . ALA A 1 81 ? -7.205 -0.448 -12.015 1.00 93.31 81 ALA A C 1
ATOM 609 O O . ALA A 1 81 ? -8.030 -1.352 -11.891 1.00 93.31 81 ALA A O 1
ATOM 610 N N . PRO A 1 82 ? -6.725 -0.137 -13.240 1.00 91.19 82 PRO A N 1
ATOM 611 C CA . PRO A 1 82 ? -7.101 -0.897 -14.436 1.00 91.19 82 PRO A CA 1
ATOM 612 C C . PRO A 1 82 ? -6.431 -2.274 -14.571 1.00 91.19 82 PRO A C 1
ATOM 614 O O . PRO A 1 82 ? -6.773 -3.015 -15.496 1.00 91.19 82 PRO A O 1
ATOM 617 N N . LEU A 1 83 ? -5.436 -2.598 -13.741 1.00 92.25 83 LEU A N 1
ATOM 618 C CA . LEU A 1 83 ? -4.716 -3.868 -13.817 1.00 92.25 83 LEU A CA 1
ATOM 619 C C . LEU A 1 83 ? -5.5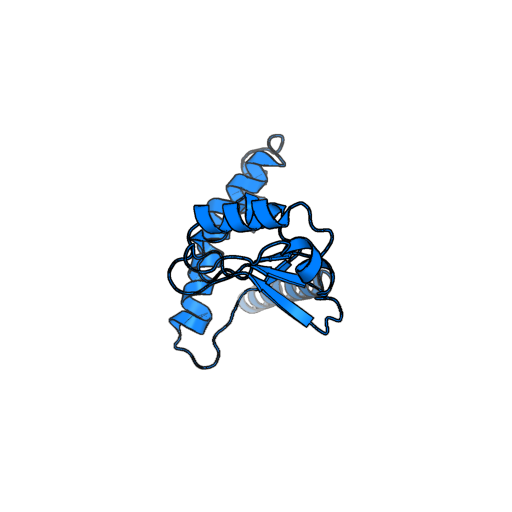52 -5.010 -13.236 1.00 92.25 83 LEU A C 1
ATOM 621 O O . LEU A 1 83 ? -6.334 -4.828 -12.311 1.00 92.25 83 LEU A O 1
ATOM 625 N N . SER A 1 84 ? -5.353 -6.209 -13.784 1.00 92.81 84 SER A N 1
ATOM 626 C CA . SER A 1 84 ? -5.854 -7.453 -13.175 1.00 92.81 84 SER A CA 1
ATOM 627 C C . SER A 1 84 ? -4.807 -8.142 -12.295 1.00 92.81 84 SER A C 1
ATOM 629 O O . SER A 1 84 ? -5.135 -9.082 -11.577 1.00 92.81 84 SER A O 1
ATOM 631 N N . THR A 1 85 ? -3.559 -7.672 -12.359 1.00 95.56 85 THR A N 1
ATOM 632 C CA . THR A 1 85 ? -2.452 -8.114 -11.513 1.00 95.56 85 THR A CA 1
ATOM 633 C C . THR A 1 85 ? -2.713 -7.712 -10.059 1.00 95.56 85 THR A C 1
ATOM 635 O O . THR A 1 85 ? -3.041 -6.545 -9.837 1.00 95.56 85 THR A O 1
ATOM 638 N N . PRO A 1 86 ? -2.523 -8.616 -9.080 1.00 95.25 86 PRO A N 1
ATOM 639 C CA . PRO A 1 86 ? -2.660 -8.289 -7.666 1.00 95.25 86 PRO A CA 1
ATOM 640 C C . PRO A 1 86 ? -1.800 -7.091 -7.256 1.00 95.25 86 PRO A C 1
ATOM 642 O O . PRO A 1 86 ? -0.619 -7.013 -7.611 1.00 95.25 86 PRO A O 1
ATOM 645 N N . VAL A 1 87 ? -2.375 -6.179 -6.477 1.00 96.06 87 VAL A N 1
ATOM 646 C CA . VAL A 1 87 ? -1.700 -4.992 -5.949 1.00 96.06 87 VAL A CA 1
ATOM 647 C C . VAL A 1 87 ? -1.592 -5.103 -4.434 1.00 96.06 87 VAL A C 1
ATOM 649 O O . VAL A 1 87 ? -2.579 -5.146 -3.708 1.00 96.06 87 VAL A O 1
ATOM 652 N N . CYS A 1 88 ? -0.363 -5.112 -3.939 1.00 96.12 88 CYS A N 1
ATOM 653 C CA . CYS A 1 88 ? -0.036 -5.126 -2.524 1.00 96.12 88 CYS A CA 1
ATOM 654 C C . CYS A 1 88 ? 0.354 -3.728 -2.057 1.00 96.12 88 CYS A C 1
ATOM 656 O O . CYS A 1 88 ? 1.026 -2.996 -2.781 1.00 96.12 88 CYS A O 1
ATOM 658 N N . HIS A 1 89 ? 0.006 -3.379 -0.824 1.00 96.19 89 HIS A N 1
ATOM 659 C CA . HIS A 1 89 ? 0.487 -2.168 -0.175 1.00 96.19 89 HIS A CA 1
ATOM 660 C C . HIS A 1 89 ? 1.616 -2.506 0.801 1.00 96.19 89 HIS A C 1
ATOM 662 O O . HIS A 1 89 ? 1.422 -3.310 1.706 1.00 96.19 89 HIS A O 1
ATOM 668 N N . GLU A 1 90 ? 2.773 -1.870 0.657 1.00 95.50 90 GLU A N 1
ATOM 669 C CA . GLU A 1 90 ? 3.909 -1.952 1.576 1.00 95.50 90 GLU A CA 1
ATOM 670 C C . GLU A 1 90 ? 4.120 -0.588 2.264 1.00 95.50 90 GLU A C 1
ATOM 672 O O . GLU A 1 90 ? 4.940 0.224 1.815 1.00 95.50 90 GLU A O 1
ATOM 677 N N . PRO A 1 91 ? 3.359 -0.287 3.333 1.00 92.62 91 PRO A N 1
ATOM 678 C CA . PRO A 1 91 ? 3.477 0.979 4.037 1.00 92.62 91 PRO A CA 1
ATOM 679 C C . PRO A 1 91 ? 4.776 1.046 4.846 1.00 92.62 91 PRO A C 1
ATOM 681 O O . PRO A 1 91 ? 5.109 0.150 5.619 1.00 92.62 91 PRO A O 1
ATOM 684 N N . SER A 1 92 ? 5.476 2.170 4.727 1.00 88.88 92 SER A N 1
ATOM 685 C CA . SER A 1 92 ? 6.609 2.546 5.584 1.00 88.88 92 SER A CA 1
ATOM 686 C C . SER A 1 92 ? 6.209 3.378 6.811 1.00 88.88 92 SER A C 1
ATOM 688 O O . SER A 1 92 ? 7.046 3.634 7.672 1.00 88.88 92 SER A O 1
ATOM 690 N N . GLY A 1 93 ? 4.938 3.781 6.907 1.00 87.81 93 GLY A N 1
ATOM 691 C CA . GLY A 1 93 ? 4.385 4.607 7.979 1.00 87.81 93 GLY A CA 1
ATOM 692 C C . GLY A 1 93 ? 2.891 4.348 8.170 1.00 87.81 93 GLY A C 1
ATOM 693 O O . GLY A 1 93 ? 2.198 3.917 7.246 1.00 87.81 93 GLY A O 1
ATOM 694 N N . ALA A 1 94 ? 2.393 4.582 9.386 1.00 86.12 94 ALA A N 1
ATOM 695 C CA . ALA A 1 94 ? 1.003 4.309 9.759 1.00 86.12 94 ALA A CA 1
ATOM 696 C C . ALA A 1 94 ? -0.009 5.159 8.974 1.00 86.12 94 ALA A C 1
ATOM 698 O O . ALA A 1 94 ? -1.097 4.696 8.645 1.00 86.12 94 ALA A O 1
ATOM 699 N N . ASP A 1 95 ? 0.355 6.402 8.678 1.00 86.56 95 ASP A N 1
ATOM 700 C CA . ASP A 1 95 ? -0.443 7.373 7.936 1.00 86.56 95 ASP A CA 1
ATOM 701 C C . ASP A 1 95 ? -0.498 7.082 6.432 1.00 86.56 95 ASP A C 1
ATOM 703 O O . ASP A 1 95 ? -1.397 7.570 5.754 1.00 86.56 95 ASP A O 1
ATOM 707 N N . HIS A 1 96 ? 0.399 6.244 5.904 1.00 89.38 96 HIS A N 1
ATOM 708 C CA . HIS A 1 96 ? 0.355 5.822 4.501 1.00 89.38 96 HIS A CA 1
ATOM 709 C C . HIS A 1 96 ? -0.807 4.856 4.229 1.00 89.38 96 HIS A C 1
ATOM 711 O O . HIS A 1 96 ? -1.241 4.722 3.087 1.00 89.38 96 HIS A O 1
ATOM 717 N N . VAL A 1 97 ? -1.341 4.195 5.265 1.00 89.81 97 VAL A N 1
ATOM 718 C CA . VAL A 1 97 ? -2.521 3.329 5.160 1.00 89.81 97 VAL A CA 1
ATOM 719 C C . VAL A 1 97 ? -3.779 4.189 5.069 1.00 89.81 97 VAL A C 1
ATOM 721 O O . VAL A 1 97 ? -4.385 4.564 6.072 1.00 89.81 97 VAL A O 1
ATOM 724 N N . THR A 1 98 ? -4.174 4.500 3.838 1.00 88.44 98 THR A N 1
ATOM 725 C CA . THR A 1 98 ? -5.402 5.242 3.535 1.00 88.44 98 THR A CA 1
ATOM 726 C C . THR A 1 98 ? -6.613 4.321 3.425 1.00 88.44 98 THR A C 1
ATOM 728 O O . THR A 1 98 ? -6.472 3.111 3.223 1.00 88.44 98 THR A O 1
ATOM 731 N N . GLU A 1 99 ? -7.814 4.900 3.499 1.00 84.56 99 GLU A N 1
ATOM 732 C CA . GLU A 1 99 ? -9.074 4.185 3.256 1.00 84.56 99 GLU A CA 1
ATOM 733 C C . GLU A 1 99 ? -9.070 3.504 1.883 1.00 84.56 99 GLU A C 1
ATOM 735 O O . GLU A 1 99 ? -9.382 2.320 1.788 1.00 84.56 99 GLU A O 1
ATOM 740 N N . GLN A 1 100 ? -8.628 4.214 0.842 1.00 87.44 100 GLN A N 1
ATOM 741 C CA . GLN A 1 100 ? -8.507 3.646 -0.495 1.00 87.44 100 GLN A CA 1
ATOM 742 C C . GLN A 1 100 ? -7.529 2.473 -0.512 1.00 87.44 100 GLN A C 1
ATOM 744 O O . GLN A 1 100 ? -7.907 1.391 -0.945 1.00 87.44 100 GLN A O 1
ATOM 749 N N . SER A 1 101 ? -6.308 2.645 0.011 1.00 89.75 101 SER A N 1
ATOM 750 C CA . SER A 1 101 ? -5.309 1.568 0.010 1.00 89.75 101 SER A CA 1
ATOM 751 C C . SER A 1 101 ? -5.807 0.319 0.748 1.00 89.75 101 SER A C 1
ATOM 753 O O . SER A 1 101 ? -5.538 -0.798 0.322 1.00 89.75 101 SER A O 1
ATOM 755 N N . GLN A 1 102 ? -6.587 0.502 1.819 1.00 87.25 102 GLN A N 1
ATOM 756 C CA . GLN A 1 102 ? -7.186 -0.578 2.599 1.00 87.25 102 GLN A CA 1
ATOM 757 C C . GLN A 1 102 ? -8.281 -1.323 1.824 1.00 87.25 102 GLN A C 1
ATOM 759 O O . GLN A 1 102 ? -8.490 -2.512 2.061 1.00 87.25 102 GLN A O 1
ATOM 764 N N . GLU A 1 103 ? -8.993 -0.639 0.931 1.00 86.00 103 GLU A N 1
ATOM 765 C CA . GLU A 1 103 ? -10.059 -1.223 0.116 1.00 86.00 103 GLU A CA 1
ATOM 766 C C . GLU A 1 103 ? -9.560 -1.857 -1.175 1.00 86.00 103 GLU A C 1
ATOM 768 O O . GLU A 1 103 ? -10.153 -2.833 -1.635 1.00 86.00 103 GLU A O 1
ATOM 773 N N . THR A 1 104 ? -8.513 -1.290 -1.770 1.00 90.25 104 THR A N 1
ATOM 774 C CA . THR A 1 104 ? -8.037 -1.682 -3.098 1.00 90.25 104 THR A CA 1
ATOM 775 C C . THR A 1 104 ? -6.860 -2.640 -3.065 1.00 90.25 104 THR A C 1
ATOM 777 O O . THR A 1 104 ? -6.653 -3.341 -4.048 1.00 90.25 104 THR A O 1
ATOM 780 N N . ALA A 1 105 ? -6.063 -2.660 -1.992 1.00 93.50 105 ALA A N 1
ATOM 781 C CA . ALA A 1 105 ? -4.943 -3.588 -1.902 1.00 93.50 105 ALA A CA 1
ATOM 782 C C . ALA A 1 105 ? -5.430 -5.014 -1.619 1.00 93.50 105 ALA A C 1
ATOM 784 O O . ALA A 1 105 ? -6.204 -5.253 -0.691 1.00 93.50 105 ALA A O 1
ATOM 785 N N . ASP A 1 106 ? -4.901 -5.972 -2.374 1.00 93.31 106 ASP A N 1
ATOM 786 C CA . ASP A 1 106 ? -5.135 -7.397 -2.156 1.00 93.31 106 ASP A CA 1
ATOM 787 C C . ASP A 1 106 ? -4.424 -7.891 -0.889 1.00 93.31 106 ASP A C 1
ATOM 789 O O . ASP A 1 106 ? -4.925 -8.766 -0.178 1.00 93.31 106 ASP A O 1
ATOM 793 N N . LEU A 1 107 ? -3.253 -7.317 -0.589 1.00 92.38 107 LEU A N 1
ATOM 794 C CA . LEU A 1 107 ? -2.439 -7.638 0.582 1.00 92.38 107 LEU A CA 1
ATOM 795 C C . LEU A 1 107 ? -1.796 -6.392 1.187 1.00 92.38 107 LEU A C 1
ATOM 797 O O . LEU A 1 107 ? -1.404 -5.465 0.479 1.00 92.38 107 LEU A O 1
ATOM 801 N N . LEU A 1 108 ? -1.612 -6.427 2.508 1.00 91.75 108 LEU A N 1
ATOM 802 C CA . LEU A 1 108 ? -0.802 -5.469 3.253 1.00 91.75 108 LEU A CA 1
ATOM 803 C C . LEU A 1 108 ? 0.514 -6.141 3.668 1.00 91.75 108 LEU A C 1
ATOM 805 O O . LEU A 1 108 ? 0.514 -7.078 4.464 1.00 91.75 108 LEU A O 1
ATOM 809 N N . LEU A 1 109 ? 1.629 -5.665 3.125 1.00 92.56 109 LEU A N 1
ATOM 810 C CA . LEU A 1 109 ? 2.977 -6.161 3.383 1.00 92.56 109 LEU A CA 1
ATOM 811 C C . LEU A 1 109 ? 3.625 -5.286 4.458 1.00 92.56 109 LEU A C 1
ATOM 813 O O . LEU A 1 109 ? 4.094 -4.189 4.175 1.00 92.56 109 LEU A O 1
ATOM 817 N N . VAL A 1 110 ? 3.629 -5.755 5.704 1.00 91.06 110 VAL A N 1
ATOM 818 C CA . VAL A 1 110 ? 4.159 -4.994 6.843 1.00 91.06 110 VAL A CA 1
ATOM 819 C C . VAL A 1 110 ? 5.650 -5.306 7.023 1.00 91.06 110 VAL A C 1
ATOM 821 O O . VAL A 1 110 ? 5.984 -6.450 7.341 1.00 91.06 110 VAL A O 1
ATOM 824 N N . PRO A 1 111 ? 6.561 -4.338 6.812 1.00 90.56 111 PRO A N 1
ATOM 825 C CA . PRO A 1 111 ? 7.991 -4.587 6.927 1.00 90.56 111 PRO A CA 1
ATOM 826 C C . PRO A 1 111 ? 8.455 -4.626 8.390 1.00 90.56 111 PRO A C 1
ATOM 828 O O . PRO A 1 111 ? 8.088 -3.775 9.197 1.00 90.56 111 PRO A O 1
ATOM 831 N N . GLU A 1 112 ? 9.349 -5.567 8.700 1.00 90.94 112 GLU A N 1
ATOM 832 C CA . GLU A 1 112 ? 10.121 -5.611 9.947 1.00 90.94 112 GLU A CA 1
ATOM 833 C C . GLU A 1 112 ? 11.618 -5.555 9.615 1.00 90.94 112 GLU A C 1
ATOM 835 O O . GLU A 1 112 ? 12.181 -6.473 9.008 1.00 90.94 112 GLU A O 1
ATOM 840 N N . VAL A 1 113 ? 12.294 -4.466 9.993 1.00 91.62 113 VAL A N 1
ATOM 841 C CA . VAL A 1 113 ? 13.708 -4.261 9.643 1.00 91.62 113 VAL A CA 1
ATOM 842 C C . VAL A 1 113 ? 14.610 -4.934 10.683 1.00 91.62 113 VAL A C 1
ATOM 844 O O . VAL A 1 113 ? 15.070 -4.310 11.635 1.00 91.62 113 VAL A O 1
ATOM 847 N N . LEU A 1 114 ? 14.892 -6.228 10.496 1.00 92.44 114 LEU A N 1
ATOM 848 C CA . LEU A 1 114 ? 15.631 -7.066 11.462 1.00 92.44 114 LEU A CA 1
ATOM 849 C C . LEU A 1 114 ? 17.058 -6.585 11.781 1.00 92.44 114 LEU A C 1
ATOM 851 O O . LEU A 1 114 ? 17.609 -6.913 12.830 1.00 92.44 114 LEU A O 1
ATOM 855 N N . ASN A 1 115 ? 17.676 -5.842 10.866 1.00 95.00 115 ASN A N 1
ATOM 856 C CA . ASN A 1 115 ? 19.001 -5.243 11.025 1.00 95.00 115 ASN A CA 1
ATOM 857 C C . ASN A 1 115 ? 18.949 -3.749 11.402 1.00 95.00 115 ASN A C 1
ATOM 859 O O . ASN A 1 115 ? 19.982 -3.079 11.345 1.00 95.00 115 ASN A O 1
ATOM 863 N N . GLY A 1 116 ? 17.762 -3.230 11.717 1.00 91.06 116 GLY A N 1
ATOM 864 C CA . GLY A 1 116 ? 17.527 -1.858 12.149 1.00 91.06 116 GLY A CA 1
ATOM 865 C C . GLY A 1 116 ? 17.638 -1.685 13.663 1.00 91.06 116 GLY A C 1
ATOM 866 O O . GLY A 1 116 ? 18.125 -2.557 14.386 1.00 91.06 116 GLY A O 1
ATOM 867 N N . ASP A 1 117 ? 17.193 -0.528 14.144 1.00 93.81 117 ASP A N 1
ATOM 868 C CA . ASP A 1 117 ? 17.003 -0.279 15.569 1.00 93.81 117 ASP A CA 1
ATOM 869 C C . ASP A 1 117 ? 15.604 -0.725 16.032 1.00 93.81 117 ASP A C 1
ATOM 871 O O . ASP A 1 117 ? 14.784 -1.226 15.259 1.00 93.81 117 ASP A O 1
ATOM 875 N N . SER A 1 118 ? 15.322 -0.560 17.326 1.00 92.75 118 SER A N 1
ATOM 876 C CA . SER A 1 118 ? 14.015 -0.910 17.893 1.00 92.75 118 SER A CA 1
ATOM 877 C C . SER A 1 118 ? 12.859 -0.135 17.254 1.00 92.75 118 SER A C 1
ATOM 879 O O . SER A 1 118 ? 11.737 -0.638 17.233 1.00 92.75 118 SER A O 1
ATOM 881 N N . GLU A 1 119 ? 13.117 1.069 16.741 1.00 91.69 119 GLU A N 1
ATOM 882 C CA . GLU A 1 119 ? 12.092 1.895 16.106 1.00 91.69 119 GLU A CA 1
ATOM 883 C C . GLU A 1 119 ? 11.651 1.270 14.780 1.00 91.69 119 GLU A C 1
ATOM 885 O O . GLU A 1 119 ? 10.457 1.055 14.566 1.00 91.69 119 GLU A O 1
ATOM 890 N N . ALA A 1 120 ? 12.617 0.876 13.947 1.00 87.81 120 ALA A N 1
ATOM 891 C CA . ALA A 1 120 ? 12.373 0.222 12.664 1.00 87.81 120 ALA A CA 1
ATOM 892 C C . ALA A 1 120 ? 11.860 -1.226 12.791 1.00 87.81 120 ALA A C 1
ATOM 894 O O . ALA A 1 120 ? 11.282 -1.760 11.843 1.00 87.81 120 ALA A O 1
ATOM 895 N N . LEU A 1 121 ? 12.089 -1.879 13.937 1.00 87.69 121 LEU A N 1
ATOM 896 C CA . LEU A 1 121 ? 11.620 -3.243 14.184 1.00 87.69 121 LEU A CA 1
ATOM 897 C C . LEU A 1 121 ? 10.200 -3.288 14.762 1.00 87.69 121 LEU A C 1
ATOM 899 O O . LEU A 1 121 ? 9.384 -4.078 14.304 1.00 87.69 121 LEU A O 1
ATOM 903 N N . VAL A 1 122 ? 9.906 -2.482 15.789 1.00 92.00 122 VAL A N 1
ATOM 904 C CA . VAL A 1 122 ? 8.621 -2.547 16.513 1.00 92.00 122 VAL A CA 1
ATOM 905 C C . VAL A 1 122 ? 7.980 -1.193 16.796 1.00 92.00 122 VAL A C 1
ATOM 907 O O . VAL A 1 122 ? 6.775 -1.153 17.029 1.00 92.00 122 VAL A O 1
ATOM 910 N N . GLY A 1 123 ? 8.740 -0.095 16.793 1.00 91.62 123 GLY A N 1
ATOM 911 C CA . GLY A 1 123 ? 8.215 1.239 17.106 1.00 91.62 123 GLY A CA 1
ATOM 912 C C . GLY A 1 123 ? 7.164 1.686 16.094 1.00 91.62 123 GLY A C 1
ATOM 913 O O . GLY A 1 123 ? 6.001 1.889 16.449 1.00 91.62 123 GLY A O 1
ATOM 914 N N . THR A 1 124 ? 7.535 1.704 14.812 1.00 90.44 124 THR A N 1
ATOM 915 C CA . THR A 1 124 ? 6.627 2.093 13.721 1.00 90.44 124 THR A CA 1
ATOM 916 C C . THR A 1 124 ? 5.416 1.159 13.619 1.00 90.44 124 THR A C 1
ATOM 918 O O . THR A 1 124 ? 4.290 1.620 13.434 1.00 90.44 124 THR A O 1
ATOM 921 N N . LEU A 1 125 ? 5.617 -0.149 13.822 1.00 90.44 125 LEU A N 1
ATOM 922 C CA . LEU A 1 125 ? 4.521 -1.119 13.889 1.00 90.44 125 LEU A CA 1
ATOM 923 C C . LEU A 1 125 ? 3.571 -0.827 15.062 1.00 90.44 125 LEU A C 1
ATOM 925 O O . LEU A 1 125 ? 2.355 -0.897 14.900 1.00 90.44 125 LEU 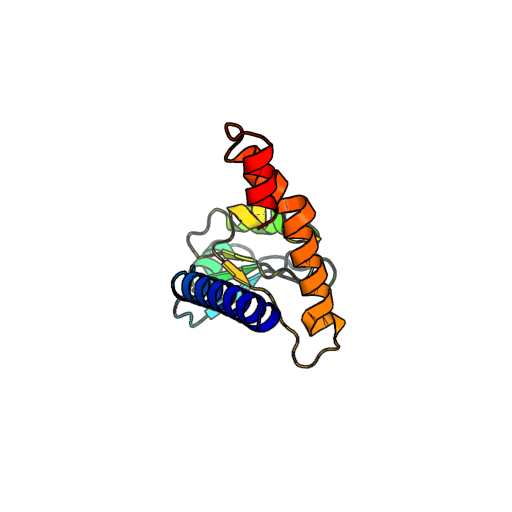A O 1
ATOM 929 N N . GLY A 1 126 ? 4.107 -0.471 16.232 1.00 91.06 126 GLY A N 1
ATOM 930 C CA . GLY A 1 126 ? 3.318 -0.077 17.399 1.00 91.06 126 GLY A CA 1
ATOM 931 C C . GLY A 1 126 ? 2.418 1.122 17.107 1.00 91.06 126 GLY A C 1
ATOM 932 O O . GLY A 1 126 ? 1.215 1.054 17.354 1.00 91.06 126 GLY A O 1
ATOM 933 N N . VAL A 1 127 ? 2.973 2.169 16.487 1.00 91.38 127 VAL A N 1
ATOM 934 C CA . VAL A 1 127 ? 2.210 3.352 16.051 1.00 91.38 127 VAL A CA 1
ATOM 935 C C . VAL A 1 127 ? 1.122 2.972 15.041 1.00 91.38 127 VAL A C 1
ATOM 937 O O . VAL A 1 127 ? -0.007 3.455 15.131 1.00 91.38 127 VAL A O 1
ATOM 940 N N . ALA A 1 128 ? 1.422 2.075 14.097 1.00 88.38 128 ALA A N 1
ATOM 941 C CA . ALA A 1 128 ? 0.439 1.596 13.128 1.00 88.38 128 ALA A CA 1
ATOM 942 C C . ALA A 1 128 ? -0.714 0.829 13.794 1.00 88.38 128 ALA A C 1
ATOM 944 O O . ALA A 1 128 ? -1.877 1.069 13.469 1.00 88.38 128 ALA A O 1
ATOM 945 N N . ILE A 1 129 ? -0.422 -0.044 14.761 1.00 88.94 129 ILE A N 1
ATOM 946 C CA . ILE A 1 129 ? -1.443 -0.782 15.520 1.00 88.94 129 ILE A CA 1
ATOM 947 C C . ILE A 1 129 ? -2.325 0.176 16.332 1.00 88.94 129 ILE A C 1
ATOM 949 O O . ILE A 1 129 ? -3.547 0.010 16.356 1.00 88.94 129 ILE A O 1
ATOM 953 N N . GLU A 1 130 ? -1.734 1.188 16.972 1.00 89.94 130 GLU A N 1
ATOM 954 C CA . GLU A 1 130 ? -2.488 2.226 17.685 1.00 89.94 130 GLU A CA 1
ATOM 955 C C . GLU A 1 130 ? -3.397 3.010 16.731 1.00 89.94 130 GLU A C 1
ATOM 957 O O . GLU A 1 130 ? -4.590 3.138 17.002 1.00 89.94 130 GLU A O 1
ATOM 962 N N . SER A 1 131 ? -2.888 3.432 15.569 1.00 87.25 131 SER A N 1
ATOM 963 C CA . SER A 1 131 ? -3.679 4.110 14.531 1.00 87.25 131 SER A CA 1
ATOM 964 C C . SER A 1 131 ? -4.857 3.255 14.045 1.00 87.25 131 SER A C 1
ATOM 966 O O . SER A 1 131 ? -5.991 3.734 13.948 1.00 87.25 131 SER A O 1
ATOM 968 N N . VAL A 1 132 ? -4.636 1.957 13.809 1.00 83.69 132 VAL A N 1
ATOM 969 C CA . VAL A 1 132 ? -5.715 1.032 13.430 1.00 83.69 132 VAL A CA 1
ATOM 970 C C . VAL A 1 132 ? -6.788 0.984 14.514 1.00 83.69 132 VAL A C 1
ATOM 972 O O . VAL A 1 132 ? -7.974 1.094 14.208 1.00 83.69 132 VAL A O 1
ATOM 975 N N . ARG A 1 133 ? -6.384 0.847 15.777 1.00 85.06 133 ARG A N 1
ATOM 976 C CA . ARG A 1 133 ? -7.302 0.715 16.912 1.00 85.06 133 ARG A CA 1
ATOM 977 C C . ARG A 1 133 ? -8.084 1.996 17.200 1.00 85.06 133 ARG A C 1
ATOM 979 O O . ARG A 1 133 ? -9.264 1.928 17.529 1.00 85.06 133 ARG A O 1
ATOM 986 N N . GLU A 1 134 ? -7.433 3.149 17.124 1.00 86.69 134 GLU A N 1
ATOM 987 C CA . GLU A 1 134 ? -8.020 4.426 17.540 1.00 86.69 134 GLU A CA 1
ATOM 988 C C . GLU A 1 134 ? -8.737 5.160 16.405 1.00 86.69 134 GLU A C 1
ATOM 990 O O . GLU A 1 134 ? -9.656 5.937 16.665 1.00 86.69 134 GLU A O 1
ATOM 995 N N . VAL A 1 135 ? -8.350 4.905 15.151 1.00 84.94 135 VAL A N 1
ATOM 996 C CA . VAL A 1 135 ? -8.835 5.659 13.989 1.00 84.94 135 VAL A CA 1
ATOM 997 C C . VAL A 1 135 ? -9.544 4.747 12.993 1.00 84.94 135 VAL A C 1
ATOM 999 O O . VAL A 1 135 ? -10.744 4.908 12.764 1.00 84.94 135 VAL A O 1
ATOM 1002 N N . LEU A 1 136 ? -8.836 3.777 12.410 1.00 80.50 136 LEU A N 1
ATOM 1003 C CA . LEU A 1 136 ? -9.353 3.035 11.253 1.00 80.50 136 LEU A CA 1
ATOM 1004 C C . LEU A 1 136 ? -10.482 2.064 11.621 1.00 80.50 136 LEU A C 1
ATOM 1006 O O . LEU A 1 136 ? -11.509 2.033 10.943 1.00 80.50 136 LEU A O 1
ATOM 1010 N N . ALA A 1 137 ? -10.337 1.291 12.699 1.00 83.56 137 ALA A N 1
ATOM 1011 C CA . ALA A 1 137 ? -11.340 0.313 13.114 1.00 83.56 137 ALA A CA 1
ATOM 1012 C C . ALA A 1 137 ? -12.680 0.974 13.504 1.00 83.56 137 ALA A C 1
ATOM 1014 O O . ALA A 1 137 ? -13.709 0.553 12.964 1.00 83.56 137 ALA A O 1
ATOM 1015 N N . PRO A 1 138 ? -12.718 2.043 14.331 1.00 84.31 138 PRO A N 1
ATOM 1016 C CA . PRO A 1 138 ? -13.957 2.773 14.602 1.00 84.31 138 PRO A CA 1
ATOM 1017 C C . PRO A 1 138 ? -14.630 3.319 13.337 1.00 84.31 138 PRO A C 1
ATOM 1019 O O . PRO A 1 138 ? -15.841 3.158 13.164 1.00 84.31 138 PRO A O 1
ATOM 1022 N N . GLN A 1 139 ? -13.858 3.923 12.426 1.00 84.75 139 GLN A N 1
ATOM 1023 C CA . GLN A 1 139 ? -14.388 4.462 11.169 1.00 84.75 139 GLN A CA 1
ATOM 1024 C C . GLN A 1 139 ? -14.981 3.359 10.283 1.00 84.75 139 GLN A C 1
ATOM 1026 O O . GLN A 1 139 ? -16.088 3.501 9.757 1.00 84.75 139 GLN A O 1
ATOM 1031 N N . LEU A 1 140 ? -14.284 2.228 10.158 1.00 80.06 140 LEU A N 1
ATOM 1032 C CA . LEU A 1 140 ? -14.724 1.097 9.348 1.00 80.06 140 LEU A CA 1
ATOM 1033 C C . LEU A 1 140 ? -16.001 0.462 9.909 1.00 80.06 140 LEU A C 1
ATOM 1035 O O . LEU A 1 140 ? -16.933 0.201 9.144 1.00 80.06 140 LEU A O 1
ATOM 1039 N N . VAL A 1 141 ? -16.079 0.253 11.228 1.00 81.31 141 VAL A N 1
ATOM 1040 C CA . VAL A 1 141 ? -17.275 -0.294 11.891 1.00 81.31 141 VAL A CA 1
ATOM 1041 C C . VAL A 1 141 ? -18.463 0.651 11.732 1.00 81.31 141 VAL A C 1
ATOM 1043 O O . VAL A 1 141 ? -19.529 0.209 11.301 1.00 81.31 141 VAL A O 1
ATOM 1046 N N . GLY A 1 142 ? -18.281 1.947 12.003 1.00 80.81 142 GLY A N 1
ATOM 1047 C CA . GLY A 1 142 ? -19.346 2.942 11.856 1.00 80.81 142 GLY A CA 1
ATOM 1048 C C . GLY A 1 142 ? -19.900 3.010 10.430 1.00 80.81 142 GLY A C 1
ATOM 1049 O O . GLY A 1 142 ? -21.104 3.152 10.232 1.00 80.81 142 GLY A O 1
ATOM 1050 N N . ARG A 1 143 ? -19.035 2.834 9.427 1.00 81.50 143 ARG A N 1
ATOM 1051 C CA . ARG A 1 143 ? -19.406 2.862 8.009 1.00 81.50 143 ARG A CA 1
ATOM 1052 C C . ARG A 1 143 ? -20.062 1.573 7.515 1.00 81.50 143 ARG A C 1
ATOM 1054 O O . ARG A 1 143 ? -21.071 1.635 6.816 1.00 81.50 143 ARG A O 1
ATOM 1061 N N . LYS A 1 144 ? -19.500 0.402 7.842 1.00 78.62 144 LYS A N 1
ATOM 1062 C CA . LYS A 1 144 ? -19.997 -0.900 7.349 1.00 78.62 144 LYS A CA 1
ATOM 1063 C C . LYS A 1 144 ? -21.163 -1.451 8.166 1.00 78.62 144 LYS A C 1
ATOM 1065 O O . LYS A 1 144 ? -21.952 -2.242 7.648 1.00 78.62 144 LYS A O 1
ATOM 1070 N N . ALA A 1 145 ? -21.294 -1.040 9.423 1.00 82.75 145 ALA A N 1
ATOM 1071 C CA . ALA A 1 145 ? -22.346 -1.501 10.316 1.00 82.75 145 ALA A CA 1
ATOM 1072 C C . ALA A 1 145 ? -23.018 -0.351 11.096 1.00 82.75 145 ALA A C 1
ATOM 1074 O O . ALA A 1 145 ? -23.148 -0.441 12.316 1.00 82.75 145 ALA A O 1
ATOM 1075 N N . PRO A 1 146 ? -23.541 0.692 10.414 1.00 82.12 146 PRO A N 1
ATOM 1076 C CA . PRO A 1 146 ? -24.197 1.835 11.069 1.00 82.12 146 PRO A CA 1
ATOM 1077 C C . PRO A 1 146 ? -25.486 1.452 11.815 1.00 82.12 146 PRO A C 1
ATOM 1079 O O . PRO A 1 146 ? -26.065 2.253 12.538 1.00 82.12 146 PRO A O 1
ATOM 1082 N N . TRP A 1 147 ? -25.974 0.230 11.600 1.00 82.81 147 TRP A N 1
ATOM 1083 C CA . TRP A 1 147 ? -27.156 -0.341 12.236 1.00 82.81 147 TRP A CA 1
ATOM 1084 C C . TRP A 1 147 ? -26.855 -1.005 13.589 1.00 82.81 147 TRP A C 1
ATOM 1086 O O . TRP A 1 147 ? -27.792 -1.397 14.289 1.00 82.81 147 TRP A O 1
ATOM 1096 N N . LEU A 1 148 ? -25.578 -1.178 13.955 1.00 84.69 148 LEU A N 1
ATOM 1097 C CA . LEU A 1 148 ? -25.206 -1.735 15.251 1.00 84.69 148 LEU A CA 1
ATOM 1098 C C . LEU A 1 148 ? -25.423 -0.706 16.370 1.00 84.69 148 LEU A C 1
ATOM 1100 O O . LEU A 1 148 ? -25.120 0.469 16.186 1.00 84.69 148 LEU A O 1
ATOM 1104 N N . PRO A 1 149 ? -25.890 -1.131 17.558 1.00 88.94 149 PRO A N 1
ATOM 1105 C CA . PRO A 1 149 ? -25.891 -0.266 18.732 1.00 88.94 149 PRO A CA 1
ATOM 1106 C C . PRO A 1 149 ? -24.467 0.172 19.097 1.00 88.94 149 PRO A C 1
ATOM 1108 O O . PRO A 1 149 ? -23.565 -0.669 19.083 1.00 88.94 149 PRO A O 1
ATOM 1111 N N . ASP A 1 150 ? -24.293 1.423 19.536 1.00 84.88 150 ASP A N 1
ATOM 1112 C CA . ASP A 1 150 ? -22.983 2.026 19.855 1.00 84.88 150 ASP A CA 1
ATOM 1113 C C . ASP A 1 150 ? -22.101 1.121 20.724 1.00 84.88 150 ASP A C 1
ATOM 1115 O O . ASP A 1 150 ? -20.950 0.860 20.406 1.00 84.88 150 ASP A O 1
ATOM 1119 N N . ARG A 1 151 ? -22.675 0.505 21.767 1.00 84.38 151 ARG A N 1
ATOM 1120 C CA . ARG A 1 151 ? -21.933 -0.407 22.658 1.00 84.38 151 ARG A CA 1
ATOM 1121 C C . ARG A 1 151 ? -21.330 -1.626 21.956 1.00 84.38 151 ARG A C 1
ATOM 1123 O O . ARG A 1 151 ? -20.331 -2.155 22.429 1.00 84.38 151 ARG A O 1
ATOM 1130 N N . VAL A 1 152 ? -21.972 -2.126 20.901 1.00 79.38 152 VAL A N 1
ATOM 1131 C CA . VAL A 1 152 ? -21.482 -3.274 20.123 1.00 79.38 152 VAL A CA 1
ATOM 1132 C C . VAL A 1 152 ? -20.456 -2.808 19.094 1.00 79.38 152 VAL A C 1
ATOM 1134 O O . VAL A 1 152 ? -19.449 -3.486 18.911 1.00 79.38 152 VAL A O 1
ATOM 1137 N N . ALA A 1 153 ? -20.683 -1.650 18.472 1.00 75.94 153 ALA A N 1
ATOM 1138 C CA . ALA A 1 153 ? -19.735 -1.032 17.552 1.00 75.94 153 ALA A CA 1
ATOM 1139 C C . ALA A 1 153 ? -18.408 -0.683 18.253 1.00 75.94 153 ALA A C 1
ATOM 1141 O O . ALA A 1 153 ? -17.348 -1.099 17.791 1.00 75.94 153 ALA A O 1
ATOM 1142 N N . ASP A 1 154 ? -18.476 -0.032 19.417 1.00 77.31 154 ASP A N 1
ATOM 1143 C CA . ASP A 1 154 ? -17.317 0.307 20.252 1.00 77.31 154 ASP A CA 1
ATOM 1144 C C . ASP A 1 154 ? -16.559 -0.944 20.701 1.00 77.31 154 ASP A C 1
ATOM 1146 O O . ASP A 1 154 ? -15.330 -0.981 20.698 1.00 77.31 154 ASP A O 1
ATOM 1150 N N . TRP A 1 155 ? -17.293 -1.998 21.072 1.00 78.44 155 TRP A N 1
ATOM 1151 C CA . TRP A 1 155 ? -16.680 -3.267 21.443 1.00 78.44 155 TRP A CA 1
ATOM 1152 C C . TRP A 1 155 ? -15.918 -3.874 20.261 1.00 78.44 155 TRP A C 1
ATOM 1154 O O . TRP A 1 155 ? -14.747 -4.203 20.427 1.00 78.44 155 TRP A O 1
ATOM 1164 N N . LEU A 1 156 ? -16.533 -3.958 19.074 1.00 74.00 156 LEU A N 1
ATOM 1165 C CA . LEU A 1 156 ? -15.894 -4.485 17.860 1.00 74.00 156 LEU A CA 1
ATOM 1166 C C . LEU A 1 156 ? -14.666 -3.676 17.433 1.00 74.00 156 LEU A C 1
ATOM 1168 O O . LEU A 1 156 ? -13.681 -4.271 17.018 1.00 74.00 156 LEU A O 1
ATOM 1172 N N . ALA A 1 157 ? -14.709 -2.349 17.556 1.00 73.12 157 ALA A N 1
ATOM 1173 C CA . ALA A 1 157 ? -13.580 -1.483 17.223 1.00 73.12 157 ALA A CA 1
ATOM 1174 C C . ALA A 1 157 ? -12.419 -1.590 18.231 1.00 73.12 157 ALA A C 1
ATOM 1176 O O . ALA A 1 157 ? -11.295 -1.201 17.928 1.00 73.12 157 ALA A O 1
ATOM 1177 N N . SER A 1 158 ? -12.686 -2.107 19.435 1.00 68.94 158 SER A N 1
ATOM 1178 C CA . SER A 1 158 ? -11.697 -2.246 20.510 1.00 68.94 158 SER A CA 1
ATOM 1179 C C . SER A 1 158 ? -10.981 -3.604 20.563 1.00 68.94 158 SER A C 1
ATOM 1181 O O . SER A 1 158 ? -10.044 -3.742 21.359 1.00 68.94 158 SER A O 1
ATOM 1183 N N . VAL A 1 159 ? -11.454 -4.594 19.790 1.00 60.94 159 VAL A N 1
ATOM 1184 C CA . VAL A 1 159 ? -10.952 -5.985 19.764 1.00 60.94 159 VAL A CA 1
ATOM 1185 C C . VAL A 1 159 ? -9.778 -6.152 18.808 1.00 60.94 159 VAL A C 1
ATOM 1187 O O . VAL A 1 159 ? -9.826 -5.577 17.705 1.00 60.94 159 VAL A O 1
#

Sequence (159 aa):
MRRDLAARGERAVDAARLLARSALDTNPVPDWDHVTKVDPEGAKKLPLLYPLWLAETDAVSVGGSADVTPANTEAAFDLLAPLSTPVCHEPSGADHVTEQSQETADLLLVPEVLNGDSEALVGTLGVAIESVREVLAPQLVGRKAPWLPDRVADWLASV

pLDDT: mean 84.07, std 13.32, range [49.31, 97.44]

Radius of gyration: 19.3 Å; Cα contacts (8 Å, |Δi|>4): 168; chains: 1; bounding box: 46×33×66 Å

Solvent-accessible surface area (backbone atoms only — not comparable to full-atom values): 9230 Å² total; per-residue (Å²): 118,72,70,65,51,54,61,47,50,53,52,50,50,52,50,50,48,50,52,52,50,63,74,49,68,83,74,77,83,70,98,67,93,43,71,47,76,43,43,38,29,86,88,56,71,79,59,88,68,42,69,67,62,52,63,76,30,61,28,35,34,41,39,50,84,87,67,65,42,46,69,37,43,49,52,45,50,63,70,50,64,86,54,89,46,48,38,29,35,31,56,78,49,52,72,45,66,34,74,63,54,67,72,68,32,77,41,78,48,78,75,64,39,87,88,56,54,67,50,55,47,46,43,55,58,49,54,28,52,49,45,37,49,75,47,50,34,46,54,49,41,52,69,77,45,68,85,52,56,66,74,58,44,56,49,62,21,71,106